Protein AF-A0A1R0WWX3-F1 (afdb_monomer)

Secondary structure (DSSP, 8-state):
-HHHHHHHH-TT-------GGG-S--S-EEES--TTHHHHHHHHTTSSEEEEE-TTSS-EEEEETT-SHHHHHHHTTPPTTSSEEEE-SGGGHHHHTT-SEEEEES--HHHHHH-SEEE-S-HHHHHHHHHHHHHT--

Organism: NCBI:txid189426

Radius of gyration: 17.95 Å; Cα contacts (8 Å, |Δi|>4): 159; chains: 1; bounding box: 40×30×46 Å

Foldseek 3Di:
DLVVVVCVVCVPVPDDDDDPVVDPDDAKDKDQADPCLPVVCVVCVPAQWDWDDDPPGRIIMIGGHCDAPQSVCVVVVNAFANDEEEDADPSCQVVLVRYVAYEHEDCPPVSCVSHPYYFYNDPVRVVVVVVVVVVVPD

Solvent-accessible surface area (backbone atoms only — not comparable to full-atom values): 8327 Å² total; per-residue (Å²): 110,67,69,56,56,58,52,68,73,44,74,82,69,75,77,74,97,71,60,77,90,77,51,94,74,80,77,66,48,77,42,74,62,58,100,52,55,68,64,48,48,66,67,49,68,83,47,76,52,43,78,47,70,51,78,98,44,65,31,35,42,36,29,47,55,84,69,46,64,42,52,52,40,46,76,73,70,51,60,74,48,76,50,74,45,77,38,60,48,75,78,36,42,73,38,48,76,46,50,65,42,28,35,17,36,40,82,42,62,72,39,49,72,61,29,75,42,73,42,58,71,50,66,71,54,48,53,49,51,53,53,53,58,61,65,66,74,115

Mean predicted aligned error: 6.8 Å

Structure (mmCIF, N/CA/C/O backbone):
data_AF-A0A1R0WWX3-F1
#
_entry.id   AF-A0A1R0WWX3-F1
#
loop_
_atom_site.group_PDB
_atom_site.id
_atom_site.type_symbol
_atom_site.label_atom_id
_atom_site.label_alt_id
_atom_site.label_comp_id
_atom_site.label_asym_id
_atom_site.label_entity_id
_atom_site.label_seq_id
_atom_site.pdbx_PDB_ins_code
_atom_site.Cartn_x
_atom_site.Cartn_y
_atom_site.Cartn_z
_atom_site.occupancy
_atom_site.B_iso_or_equiv
_atom_site.auth_seq_id
_atom_site.auth_comp_id
_atom_site.auth_asym_id
_atom_site.auth_atom_id
_atom_site.pdbx_PDB_model_num
ATOM 1 N N . MET A 1 1 ? 21.436 4.228 -1.511 1.00 46.78 1 MET A N 1
ATOM 2 C CA . MET A 1 1 ? 20.062 3.865 -1.101 1.00 46.78 1 MET A CA 1
ATOM 3 C C . MET A 1 1 ? 19.424 2.796 -1.991 1.00 46.78 1 MET A C 1
ATOM 5 O O . MET A 1 1 ? 18.857 1.873 -1.430 1.00 46.78 1 MET A O 1
ATOM 9 N N . ALA A 1 2 ? 19.636 2.772 -3.319 1.00 50.72 2 ALA A N 1
ATOM 10 C CA . ALA A 1 2 ? 19.212 1.643 -4.179 1.00 50.72 2 ALA A CA 1
ATOM 11 C C . ALA A 1 2 ? 19.655 0.247 -3.670 1.00 50.72 2 ALA A C 1
ATOM 13 O O . ALA A 1 2 ? 18.957 -0.749 -3.848 1.00 50.72 2 ALA A O 1
ATOM 14 N N . GLY A 1 3 ? 20.797 0.170 -2.974 1.00 53.06 3 GLY A N 1
ATOM 15 C CA . GLY A 1 3 ? 21.258 -1.054 -2.313 1.00 53.06 3 GLY A CA 1
ATOM 16 C C . GLY A 1 3 ? 20.376 -1.542 -1.151 1.00 53.06 3 GLY A C 1
ATOM 17 O O . GLY A 1 3 ? 20.376 -2.737 -0.887 1.00 53.06 3 GLY A O 1
ATOM 18 N N . MET A 1 4 ? 19.623 -0.668 -0.468 1.00 54.12 4 MET A N 1
ATOM 19 C CA . MET A 1 4 ? 18.656 -1.068 0.570 1.00 54.12 4 MET A CA 1
ATOM 20 C C . MET A 1 4 ? 17.412 -1.697 -0.052 1.00 54.12 4 MET A C 1
ATOM 22 O O . MET A 1 4 ? 17.028 -2.785 0.362 1.00 54.12 4 MET A O 1
ATOM 26 N N . VAL A 1 5 ? 16.845 -1.077 -1.092 1.00 61.91 5 VAL A N 1
ATOM 27 C CA . VAL A 1 5 ? 15.678 -1.635 -1.794 1.00 61.91 5 VAL A CA 1
ATOM 28 C C . VAL A 1 5 ? 16.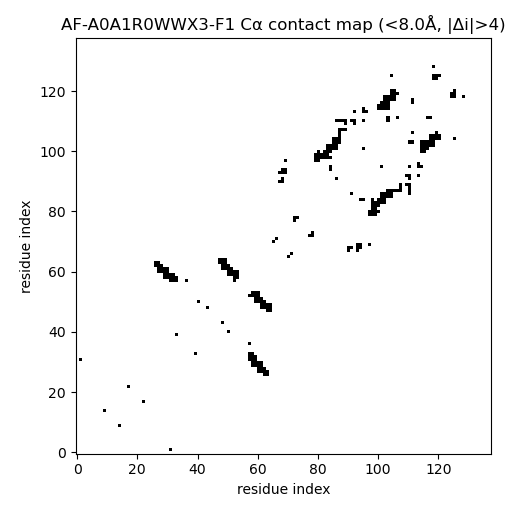017 -2.994 -2.401 1.00 61.91 5 VAL A C 1
ATOM 30 O O . VAL A 1 5 ? 15.298 -3.956 -2.166 1.00 61.91 5 VAL A O 1
ATOM 33 N N . ARG A 1 6 ? 17.172 -3.134 -3.068 1.00 66.44 6 ARG A N 1
ATOM 34 C CA . ARG A 1 6 ? 17.610 -4.432 -3.618 1.00 66.44 6 ARG A CA 1
ATOM 35 C C . ARG A 1 6 ? 17.700 -5.543 -2.568 1.00 66.44 6 ARG A C 1
ATOM 37 O O . ARG A 1 6 ? 17.324 -6.668 -2.867 1.00 66.44 6 ARG A O 1
ATOM 44 N N . ARG A 1 7 ? 18.173 -5.234 -1.354 1.00 68.75 7 ARG A N 1
ATOM 45 C CA . ARG A 1 7 ? 18.265 -6.214 -0.256 1.00 68.75 7 ARG A CA 1
ATOM 46 C C . ARG A 1 7 ? 16.900 -6.638 0.284 1.00 68.75 7 ARG A C 1
ATOM 48 O O . ARG A 1 7 ? 16.771 -7.761 0.749 1.00 68.75 7 ARG A O 1
ATOM 55 N N . ASN A 1 8 ? 15.903 -5.761 0.204 1.00 79.06 8 ASN A N 1
ATOM 56 C CA . ASN A 1 8 ? 14.563 -6.025 0.723 1.00 79.06 8 ASN A CA 1
ATOM 57 C C . ASN A 1 8 ? 13.627 -6.666 -0.316 1.00 79.06 8 ASN A C 1
ATOM 59 O O . ASN A 1 8 ? 12.611 -7.234 0.066 1.00 79.06 8 ASN A O 1
ATOM 63 N N . VAL A 1 9 ? 13.949 -6.578 -1.613 1.00 79.56 9 VAL A N 1
ATOM 64 C CA . VAL A 1 9 ? 13.128 -7.152 -2.697 1.00 79.56 9 VAL A CA 1
ATOM 65 C C . VAL A 1 9 ? 13.240 -8.676 -2.756 1.00 79.56 9 VAL A C 1
ATOM 67 O O . VAL A 1 9 ? 12.241 -9.347 -2.999 1.00 79.56 9 VAL A O 1
ATOM 70 N N . ASP A 1 10 ? 14.434 -9.226 -2.526 1.00 86.75 10 ASP A N 1
ATOM 71 C CA . ASP A 1 10 ? 14.675 -10.671 -2.585 1.00 86.75 10 ASP A CA 1
ATOM 72 C C . ASP A 1 10 ? 15.589 -11.149 -1.441 1.00 86.75 10 ASP A C 1
ATOM 74 O O . ASP A 1 10 ? 16.721 -11.581 -1.676 1.00 86.75 10 ASP A O 1
ATOM 78 N N . PRO A 1 11 ? 15.133 -11.045 -0.178 1.00 87.12 11 PRO A N 1
ATOM 79 C CA . PRO A 1 11 ? 15.945 -11.415 0.982 1.00 87.12 11 PRO A CA 1
ATOM 80 C C . PRO A 1 11 ? 16.324 -12.904 0.983 1.00 87.12 11 PRO A C 1
ATOM 82 O O . PRO A 1 11 ? 17.408 -13.269 1.430 1.00 87.12 11 PRO A O 1
ATOM 85 N N . GLU A 1 12 ? 15.455 -13.749 0.424 1.00 91.25 12 GLU A N 1
ATOM 86 C CA . GLU A 1 12 ? 15.635 -15.202 0.332 1.00 91.25 12 GLU A CA 1
ATOM 87 C C . GLU A 1 12 ? 16.401 -15.640 -0.931 1.00 91.25 12 GLU A C 1
ATOM 89 O O . GLU A 1 12 ? 16.565 -16.837 -1.159 1.00 91.25 12 GLU A O 1
ATOM 94 N N . GLN A 1 13 ? 16.853 -14.699 -1.770 1.00 89.19 13 GLN A N 1
ATOM 95 C CA . GLN A 1 13 ? 17.596 -14.973 -3.011 1.00 89.19 13 GLN A CA 1
ATOM 96 C C . GLN A 1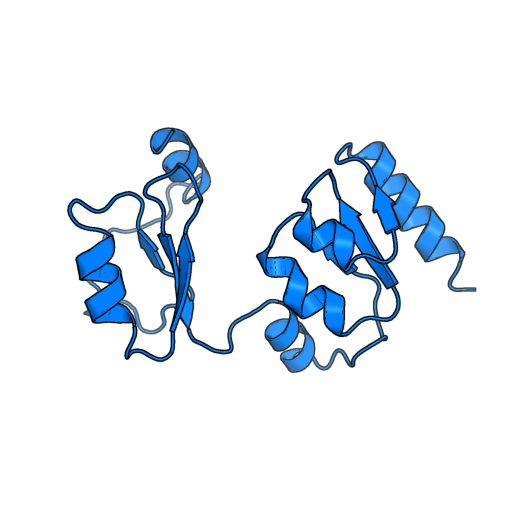 13 ? 16.881 -15.962 -3.956 1.00 89.19 13 GLN A C 1
ATOM 98 O O . GLN A 1 13 ? 17.501 -16.840 -4.561 1.00 89.19 13 GLN A O 1
ATOM 103 N N . ARG A 1 14 ? 15.552 -15.853 -4.063 1.00 90.25 14 ARG A N 1
ATOM 104 C CA . ARG A 1 14 ? 14.703 -16.721 -4.897 1.00 90.25 14 ARG A CA 1
ATOM 105 C C . ARG A 1 14 ? 14.386 -16.115 -6.263 1.00 90.25 14 ARG A C 1
ATOM 107 O O . ARG A 1 14 ? 13.798 -16.808 -7.098 1.00 90.25 14 ARG A O 1
ATOM 114 N N . ALA A 1 15 ? 14.724 -14.849 -6.499 1.00 89.69 15 ALA A N 1
ATOM 115 C CA . ALA A 1 15 ? 14.464 -14.189 -7.766 1.00 89.69 15 ALA A CA 1
ATOM 116 C C . ALA A 1 15 ? 15.288 -14.822 -8.891 1.00 89.69 15 ALA A C 1
ATOM 118 O O . ALA A 1 15 ? 16.436 -15.236 -8.722 1.00 89.69 15 ALA A O 1
ATOM 119 N N . LYS A 1 16 ? 14.690 -14.869 -10.080 1.00 91.44 16 LYS A N 1
ATOM 120 C CA . LYS A 1 16 ? 15.347 -15.327 -11.300 1.00 91.44 16 LYS A CA 1
ATOM 121 C C . LYS A 1 16 ? 15.354 -14.193 -12.302 1.00 91.44 16 LYS A C 1
ATOM 123 O O . LYS A 1 16 ? 14.361 -13.485 -12.450 1.00 91.44 16 LYS A O 1
ATOM 128 N N . ASN A 1 17 ? 16.475 -14.039 -12.993 1.00 93.12 17 ASN A N 1
ATOM 129 C CA . ASN A 1 17 ? 16.522 -13.168 -14.151 1.00 93.12 17 ASN A CA 1
ATOM 130 C C . ASN A 1 17 ? 15.887 -13.921 -15.322 1.00 93.12 17 ASN A C 1
ATOM 132 O O . ASN A 1 17 ? 16.451 -14.908 -15.792 1.00 93.12 17 ASN A O 1
ATOM 136 N N . VAL A 1 18 ? 14.699 -13.481 -15.716 1.00 93.75 18 VAL A N 1
ATOM 137 C CA . VAL A 1 18 ? 13.897 -14.066 -16.790 1.00 93.75 18 VAL A CA 1
ATOM 138 C C . VAL A 1 18 ? 13.504 -12.977 -17.775 1.00 93.75 18 VAL A C 1
ATOM 140 O O . VAL A 1 18 ? 13.456 -11.789 -17.445 1.00 93.75 18 VAL A O 1
ATOM 143 N N . THR A 1 19 ? 13.222 -13.379 -19.003 1.00 94.12 19 THR A N 1
ATOM 144 C CA . THR A 1 19 ? 12.658 -12.491 -20.014 1.00 94.12 19 THR A CA 1
ATOM 145 C C . THR A 1 19 ? 11.198 -12.162 -19.688 1.00 94.12 19 THR A C 1
ATOM 147 O O . THR A 1 19 ? 10.501 -12.981 -19.089 1.00 94.12 19 THR A O 1
ATOM 150 N N . PRO A 1 20 ? 10.675 -10.998 -20.117 1.00 88.50 20 PRO A N 1
ATOM 151 C CA . PRO A 1 20 ? 9.262 -10.675 -19.913 1.00 88.50 20 PRO A CA 1
ATOM 152 C C . PRO A 1 20 ? 8.294 -11.704 -20.515 1.00 88.50 20 PRO A C 1
ATOM 154 O O . PRO A 1 20 ? 7.201 -11.877 -19.996 1.00 88.50 20 PRO A O 1
ATOM 157 N N . SER A 1 21 ? 8.693 -12.407 -21.581 1.00 92.69 21 SER A N 1
ATOM 158 C CA . SER A 1 21 ? 7.900 -13.474 -22.210 1.00 92.69 21 SER A CA 1
ATOM 159 C C . SER A 1 21 ? 7.773 -14.749 -21.373 1.00 92.69 21 SER A C 1
ATOM 161 O O . SER A 1 21 ? 6.945 -15.590 -21.698 1.00 92.69 21 SER A O 1
ATOM 163 N N . GLU A 1 22 ? 8.591 -14.914 -20.333 1.00 95.50 22 GLU A N 1
ATOM 164 C CA . GLU A 1 22 ? 8.504 -16.041 -19.393 1.00 95.50 22 GLU A CA 1
ATOM 165 C C . GLU A 1 22 ? 7.560 -15.752 -18.214 1.00 95.50 22 GLU A C 1
ATOM 167 O O . GLU A 1 22 ? 7.373 -16.610 -17.354 1.00 95.50 22 GLU A O 1
ATOM 172 N N . LEU A 1 23 ? 6.998 -14.542 -18.136 1.00 92.00 23 LEU A N 1
ATOM 173 C CA . LEU A 1 23 ? 6.076 -14.139 -17.080 1.00 92.00 23 LEU A CA 1
ATOM 174 C C . LEU A 1 23 ? 4.641 -14.223 -17.603 1.00 92.00 23 LEU A C 1
ATOM 176 O O . LEU A 1 23 ? 4.243 -13.420 -18.443 1.00 92.00 23 LEU A O 1
ATOM 180 N N . ASP A 1 24 ? 3.863 -15.166 -17.072 1.00 89.62 24 ASP A N 1
ATOM 181 C CA . ASP A 1 24 ? 2.447 -15.317 -17.432 1.00 89.62 24 ASP A CA 1
ATOM 182 C C . ASP A 1 24 ? 1.599 -14.148 -16.902 1.00 89.62 24 ASP A C 1
ATOM 184 O O . ASP A 1 24 ? 0.704 -13.650 -17.582 1.00 89.62 24 ASP A O 1
ATOM 188 N N . GLU A 1 25 ? 1.911 -13.674 -15.691 1.00 87.38 25 GLU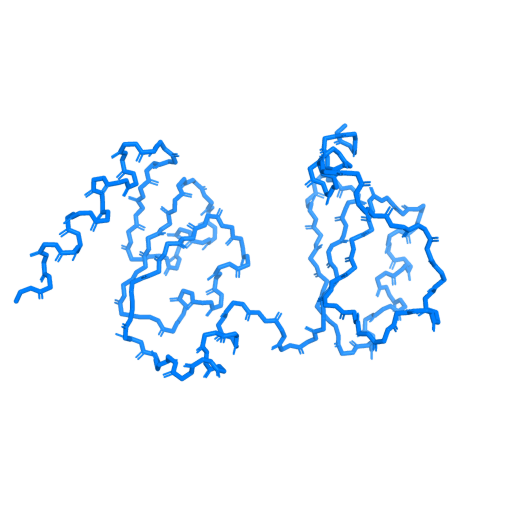 A N 1
ATOM 189 C CA . GLU A 1 25 ? 1.208 -12.578 -15.026 1.00 87.38 25 GLU A CA 1
ATOM 190 C C . GLU A 1 25 ? 2.190 -11.658 -14.290 1.00 87.38 25 GLU A C 1
ATOM 192 O O . GLU A 1 25 ? 3.127 -12.108 -13.625 1.00 87.38 25 GLU A O 1
ATOM 197 N N . ILE A 1 26 ? 1.957 -10.345 -14.381 1.00 87.19 26 ILE A N 1
ATOM 198 C CA . ILE A 1 26 ? 2.770 -9.321 -13.716 1.00 87.19 26 ILE A CA 1
ATOM 199 C C . ILE A 1 26 ? 1.875 -8.507 -12.787 1.00 87.19 26 ILE A C 1
ATOM 201 O O . ILE A 1 26 ? 1.027 -7.735 -13.230 1.00 87.19 26 ILE A O 1
ATOM 205 N N . VAL A 1 27 ? 2.101 -8.651 -11.482 1.00 85.50 27 VAL A N 1
ATOM 206 C CA . VAL A 1 27 ? 1.343 -7.928 -10.447 1.00 85.50 27 VAL A CA 1
ATOM 207 C C . VAL A 1 27 ? 1.907 -6.535 -10.159 1.00 85.50 27 VAL A C 1
ATOM 209 O O . VAL A 1 27 ? 1.158 -5.622 -9.821 1.00 85.50 27 VAL A O 1
ATOM 212 N N . LYS A 1 28 ? 3.228 -6.364 -10.289 1.00 88.56 28 LYS A N 1
ATOM 213 C CA . LYS A 1 28 ? 3.947 -5.109 -10.046 1.00 88.56 28 LYS A CA 1
ATOM 214 C C . LYS A 1 28 ? 5.290 -5.129 -10.772 1.00 88.56 28 LYS A C 1
ATOM 216 O O . LYS A 1 28 ? 5.960 -6.158 -10.804 1.00 88.56 28 LYS A O 1
ATOM 221 N N . VAL A 1 29 ? 5.711 -3.980 -11.287 1.00 90.81 29 VAL A N 1
ATOM 222 C CA . VAL A 1 29 ? 7.075 -3.728 -11.762 1.00 90.81 29 VAL A CA 1
ATOM 223 C C . VAL A 1 29 ? 7.686 -2.634 -10.897 1.00 90.81 29 VAL A C 1
ATOM 225 O O . VAL A 1 29 ? 7.051 -1.612 -10.655 1.00 90.81 29 VAL A O 1
ATOM 228 N N . VAL A 1 30 ? 8.919 -2.843 -10.437 1.00 89.31 30 VAL A N 1
ATOM 229 C CA . VAL A 1 30 ? 9.694 -1.825 -9.718 1.00 89.31 30 VAL A CA 1
ATOM 230 C C . VAL A 1 30 ? 10.910 -1.471 -10.555 1.00 89.31 30 VAL A C 1
ATOM 232 O O . VAL A 1 30 ? 11.763 -2.318 -10.825 1.00 89.31 30 VAL A O 1
ATOM 235 N N . ILE A 1 31 ? 10.999 -0.213 -10.963 1.00 89.19 31 ILE A N 1
ATOM 236 C CA . ILE A 1 31 ? 12.156 0.333 -11.664 1.00 89.19 31 ILE A CA 1
ATOM 237 C C . ILE A 1 31 ? 13.008 1.035 -10.621 1.00 89.19 31 ILE A C 1
ATOM 239 O O . ILE A 1 31 ? 12.564 1.987 -9.996 1.00 89.19 31 ILE A O 1
ATOM 243 N N . LEU A 1 32 ? 14.223 0.533 -10.407 1.00 86.38 32 LEU A N 1
ATOM 244 C CA . LEU A 1 32 ? 15.115 1.015 -9.344 1.00 86.38 32 LEU A CA 1
ATOM 245 C C . LEU A 1 32 ? 15.928 2.260 -9.734 1.00 86.38 32 LEU A C 1
ATOM 247 O O . LEU A 1 32 ? 16.585 2.846 -8.877 1.00 86.38 32 LEU A O 1
ATOM 251 N N . SER A 1 33 ? 15.967 2.567 -11.030 1.00 85.25 33 SER A N 1
ATOM 252 C CA . SER A 1 33 ? 16.638 3.726 -11.623 1.00 85.25 33 SER A CA 1
ATOM 253 C C . SER A 1 33 ? 16.263 3.832 -13.101 1.00 85.25 33 SER A C 1
ATOM 255 O O . SER A 1 33 ? 16.174 2.799 -13.776 1.00 85.25 33 SER A O 1
ATOM 257 N N . SER A 1 34 ? 16.145 5.044 -13.635 1.00 83.25 34 SER A N 1
ATOM 258 C CA . SER A 1 34 ? 15.973 5.317 -15.060 1.00 83.25 34 SER A CA 1
ATOM 259 C C . SER A 1 34 ? 16.879 6.462 -15.500 1.00 83.25 34 SER A C 1
ATOM 261 O O . SER A 1 34 ? 16.866 7.547 -14.937 1.00 83.25 34 SER A O 1
ATOM 263 N N . LEU A 1 35 ? 17.619 6.268 -16.595 1.00 85.06 35 LEU A N 1
ATOM 264 C CA . LEU A 1 35 ? 18.403 7.356 -17.195 1.00 85.06 35 LEU A CA 1
ATOM 265 C C . LEU A 1 35 ? 17.515 8.500 -17.717 1.00 85.06 35 LEU A C 1
ATOM 267 O O . LEU A 1 35 ? 17.989 9.622 -17.868 1.00 85.06 35 LEU A O 1
ATOM 271 N N . ASN A 1 36 ? 16.248 8.211 -18.031 1.00 87.56 36 ASN A N 1
ATOM 272 C CA . ASN A 1 36 ? 15.283 9.188 -18.525 1.00 87.56 36 ASN A CA 1
ATOM 273 C C . ASN A 1 36 ? 13.874 8.849 -18.012 1.00 87.56 36 ASN A C 1
ATOM 275 O O . ASN A 1 36 ? 13.042 8.284 -18.730 1.00 87.56 36 ASN A O 1
ATOM 279 N N . GLY A 1 37 ? 13.633 9.141 -16.730 1.00 86.31 37 GLY A N 1
ATOM 280 C CA . GLY A 1 37 ? 12.358 8.878 -16.057 1.00 86.31 37 GLY A CA 1
ATOM 281 C C . GLY A 1 37 ? 11.166 9.571 -16.723 1.00 86.31 37 GLY A C 1
ATOM 282 O O . GLY A 1 37 ? 10.137 8.935 -16.934 1.00 86.31 37 GLY A O 1
ATOM 283 N N . GLU A 1 38 ? 11.315 10.829 -17.141 1.00 87.06 38 GLU A N 1
ATOM 284 C CA . GLU A 1 38 ? 10.233 11.588 -17.787 1.00 87.06 38 GLU A CA 1
ATOM 285 C C . GLU A 1 38 ? 9.783 10.955 -19.106 1.00 87.06 38 GLU A C 1
ATOM 287 O O . GLU A 1 38 ? 8.590 10.729 -19.317 1.00 87.06 38 GLU A O 1
ATOM 292 N N . GLN A 1 39 ? 10.725 10.606 -19.990 1.00 90.81 39 GLN A N 1
ATOM 293 C CA . GLN A 1 39 ? 10.383 9.964 -21.260 1.00 90.81 39 GLN A CA 1
ATOM 294 C C . GLN A 1 39 ? 9.745 8.588 -21.041 1.00 90.81 39 GLN A C 1
ATOM 296 O O . GLN A 1 39 ? 8.850 8.193 -21.794 1.00 90.81 39 GLN A O 1
ATOM 301 N N . LEU A 1 40 ? 10.207 7.852 -20.030 1.00 89.19 40 LEU A N 1
ATOM 302 C CA . LEU A 1 40 ? 9.626 6.571 -19.657 1.00 89.19 40 LEU A CA 1
ATOM 303 C C . LEU A 1 40 ? 8.164 6.740 -19.225 1.00 89.19 40 LEU A C 1
ATOM 305 O O . LEU A 1 40 ? 7.294 6.090 -19.799 1.00 89.19 40 LEU A O 1
ATOM 309 N N . ILE A 1 41 ? 7.881 7.661 -18.301 1.00 89.50 41 ILE A N 1
ATOM 310 C CA . ILE A 1 41 ? 6.515 7.966 -17.841 1.00 89.50 41 ILE A CA 1
ATOM 311 C C . ILE A 1 41 ? 5.638 8.393 -19.014 1.00 89.50 41 ILE A C 1
ATOM 313 O O . ILE A 1 41 ? 4.546 7.862 -19.194 1.00 89.50 41 ILE A O 1
ATOM 317 N N . HIS A 1 42 ? 6.142 9.280 -19.873 1.00 91.19 42 HIS A N 1
ATOM 318 C CA . HIS A 1 42 ? 5.413 9.741 -21.050 1.00 91.19 42 HIS A CA 1
ATOM 319 C C . HIS A 1 42 ? 5.044 8.593 -22.006 1.00 91.19 42 HIS A C 1
ATOM 321 O O . HIS A 1 42 ? 3.989 8.614 -22.637 1.00 91.19 42 HIS A O 1
ATOM 327 N N . LYS A 1 43 ? 5.893 7.572 -22.150 1.00 91.75 43 LYS A N 1
ATOM 328 C CA . LYS A 1 43 ? 5.562 6.388 -22.962 1.00 91.75 43 LYS A CA 1
ATOM 329 C C . LYS A 1 43 ? 4.551 5.475 -22.271 1.00 91.75 43 LYS A C 1
ATOM 331 O O . LYS A 1 43 ? 3.738 4.850 -22.945 1.00 91.75 43 LYS A O 1
ATOM 336 N N . LEU A 1 44 ? 4.615 5.400 -20.947 1.00 91.19 44 LEU A N 1
ATOM 337 C CA . LEU A 1 44 ? 3.792 4.524 -20.122 1.00 91.19 44 LEU A CA 1
ATOM 338 C C . LEU A 1 44 ? 2.390 5.088 -19.836 1.00 91.19 44 LEU A C 1
ATOM 340 O O . LEU A 1 44 ? 1.479 4.307 -19.585 1.00 91.19 44 LEU A O 1
ATOM 344 N N . GLN A 1 45 ? 2.184 6.405 -19.938 1.00 87.38 45 GLN A N 1
ATOM 345 C CA . GLN A 1 45 ? 0.932 7.084 -19.556 1.00 87.38 45 GLN A CA 1
ATOM 346 C C . GLN A 1 45 ? -0.337 6.584 -20.276 1.00 87.38 45 GLN A C 1
ATOM 348 O O . GLN A 1 45 ? -1.437 6.787 -19.777 1.00 87.38 45 GLN A O 1
ATOM 353 N N . ASN A 1 46 ? -0.195 5.950 -21.446 1.00 88.12 46 ASN A N 1
ATOM 354 C CA . ASN A 1 46 ? -1.323 5.440 -22.237 1.00 88.12 46 ASN A CA 1
ATOM 355 C C . ASN A 1 46 ? -1.691 3.984 -21.907 1.00 88.12 46 ASN A C 1
ATOM 357 O O . ASN A 1 46 ? -2.645 3.451 -22.471 1.00 88.12 46 ASN A O 1
ATOM 361 N N . LEU A 1 47 ? -0.914 3.316 -21.054 1.00 91.25 47 LEU A N 1
ATOM 362 C CA . LEU A 1 47 ? -1.215 1.963 -20.604 1.00 91.25 47 LEU A CA 1
ATOM 363 C C . LEU A 1 47 ? -2.182 2.015 -19.410 1.00 91.25 47 LEU A C 1
ATOM 365 O O . LEU A 1 47 ? -2.149 2.979 -18.644 1.00 91.25 47 LEU A O 1
ATOM 369 N N . PRO A 1 48 ? -3.017 0.981 -19.201 1.00 91.31 48 PRO A N 1
ATOM 370 C CA . PRO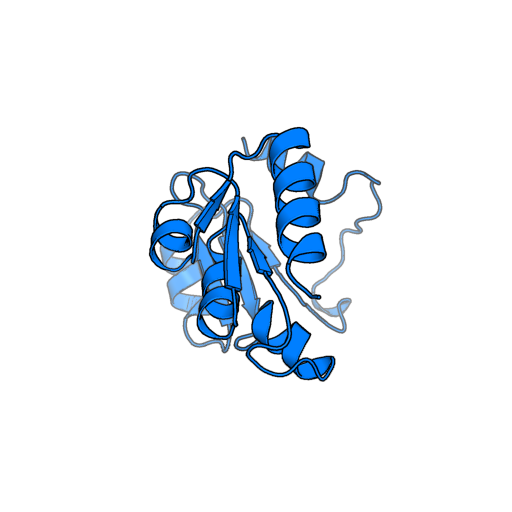 A 1 48 ? -3.908 0.888 -18.046 1.00 91.31 48 PRO A CA 1
ATOM 371 C C . PRO A 1 48 ? -3.113 0.506 -16.788 1.00 91.31 48 PRO A C 1
ATOM 373 O O . PRO A 1 48 ? -3.258 -0.587 -16.238 1.00 91.31 48 PRO A O 1
ATOM 376 N N . ILE A 1 49 ? -2.224 1.396 -16.354 1.00 91.00 49 ILE A N 1
ATOM 377 C CA . ILE A 1 49 ? -1.310 1.212 -15.225 1.00 91.00 49 ILE A CA 1
ATOM 378 C C . ILE A 1 49 ? -1.336 2.432 -14.308 1.00 91.00 49 ILE A C 1
ATOM 380 O O . ILE A 1 49 ? -1.661 3.544 -14.717 1.00 91.00 49 ILE A O 1
ATOM 384 N N . VAL A 1 50 ? -0.958 2.216 -13.055 1.00 88.75 50 VAL A N 1
ATOM 385 C CA . VAL A 1 50 ? -0.711 3.256 -12.060 1.00 88.75 50 VAL A CA 1
ATOM 386 C C . VAL A 1 50 ? 0.786 3.322 -11.809 1.00 88.75 50 VAL A C 1
ATOM 388 O O . VAL A 1 50 ? 1.428 2.288 -11.617 1.00 88.75 50 VAL A O 1
ATOM 391 N N . ILE A 1 51 ? 1.327 4.539 -11.809 1.00 88.38 51 ILE A N 1
ATOM 392 C CA . ILE A 1 51 ? 2.740 4.816 -11.564 1.00 88.38 51 ILE A CA 1
ATOM 393 C C . ILE A 1 51 ? 2.859 5.607 -10.258 1.00 88.38 51 ILE A C 1
ATOM 395 O O . ILE A 1 51 ? 2.310 6.702 -10.153 1.00 88.38 51 ILE A O 1
ATOM 399 N N . TYR A 1 52 ? 3.598 5.072 -9.288 1.00 83.88 52 TYR A N 1
ATOM 400 C CA . TYR A 1 52 ? 3.981 5.767 -8.059 1.00 83.88 52 TYR A CA 1
ATOM 401 C C . TYR A 1 52 ? 5.481 6.053 -8.078 1.00 83.88 52 TYR A C 1
ATOM 403 O O . TYR A 1 52 ? 6.296 5.143 -8.233 1.00 83.88 52 TYR A O 1
ATOM 411 N N . GLN A 1 53 ? 5.847 7.323 -7.922 1.00 81.75 53 GLN A N 1
ATOM 412 C CA . GLN A 1 53 ? 7.239 7.759 -7.848 1.00 81.75 53 GLN A CA 1
ATOM 413 C C . GLN A 1 53 ? 7.625 8.020 -6.395 1.00 81.75 53 GLN A C 1
ATOM 415 O O . GLN A 1 53 ? 6.951 8.778 -5.694 1.00 81.75 53 GLN A O 1
ATOM 420 N N . HIS A 1 54 ? 8.732 7.428 -5.957 1.00 75.56 54 HIS A N 1
ATOM 421 C CA . HIS A 1 54 ? 9.241 7.588 -4.596 1.00 75.56 54 HIS A CA 1
ATOM 422 C C . HIS A 1 54 ? 10.067 8.873 -4.457 1.00 75.56 54 HIS A C 1
ATOM 424 O O . HIS A 1 54 ? 11.274 8.829 -4.265 1.00 75.56 54 HIS A O 1
ATOM 430 N N . GLY A 1 55 ? 9.412 10.037 -4.535 1.00 68.44 55 GLY A N 1
ATOM 431 C CA . GLY A 1 55 ? 9.981 11.342 -4.165 1.00 68.44 55 GLY A CA 1
ATOM 432 C C . GLY A 1 55 ? 11.423 11.597 -4.640 1.00 68.44 55 GLY A C 1
ATOM 433 O O . GLY A 1 55 ? 11.684 11.684 -5.833 1.00 68.44 55 GLY A O 1
ATOM 434 N N . GLN A 1 56 ? 12.354 11.767 -3.689 1.00 58.78 56 GLN A N 1
ATOM 435 C CA . GLN A 1 56 ? 13.781 12.060 -3.933 1.00 58.78 56 GLN A CA 1
ATOM 436 C C . GLN A 1 56 ? 14.574 10.883 -4.536 1.00 58.78 56 GLN A C 1
ATOM 438 O O . GLN A 1 56 ? 15.763 11.025 -4.826 1.00 58.78 56 GLN A O 1
ATOM 443 N N . GLU A 1 57 ? 13.950 9.718 -4.684 1.00 65.50 57 GLU A N 1
ATOM 444 C CA . GLU A 1 57 ? 14.559 8.517 -5.233 1.00 65.50 57 GLU A CA 1
ATOM 445 C C . GLU A 1 57 ? 14.086 8.301 -6.673 1.00 65.50 57 GLU A C 1
ATOM 447 O O . GLU A 1 57 ? 12.915 8.464 -7.005 1.00 65.50 57 GLU A O 1
ATOM 452 N N . ASP A 1 58 ? 14.995 7.865 -7.541 1.00 76.50 58 ASP A N 1
ATOM 453 C CA . ASP A 1 58 ? 14.700 7.508 -8.936 1.00 76.50 58 ASP A CA 1
ATOM 454 C C . ASP A 1 58 ? 14.019 6.122 -9.040 1.00 76.50 58 ASP A C 1
ATOM 456 O O . ASP A 1 58 ? 14.298 5.320 -9.932 1.00 76.50 58 ASP A O 1
ATOM 460 N N . ILE A 1 59 ? 13.164 5.806 -8.059 1.00 84.75 59 ILE A N 1
ATOM 461 C CA . ILE A 1 59 ? 12.448 4.539 -7.939 1.00 84.75 59 ILE A CA 1
ATOM 462 C C . ILE A 1 59 ? 10.990 4.745 -8.323 1.00 84.75 59 ILE A C 1
ATOM 464 O O . ILE A 1 59 ? 10.307 5.653 -7.841 1.00 84.75 59 ILE A O 1
ATOM 468 N N . MET A 1 60 ? 10.507 3.857 -9.182 1.00 87.38 60 MET A N 1
ATOM 469 C CA . MET A 1 60 ? 9.159 3.895 -9.717 1.00 87.38 60 MET A CA 1
ATOM 470 C C . MET A 1 60 ? 8.482 2.543 -9.548 1.00 87.38 60 MET A C 1
ATOM 472 O O . MET A 1 60 ? 8.960 1.523 -10.044 1.00 87.38 60 MET A O 1
ATOM 476 N N . ASP A 1 61 ? 7.338 2.568 -8.884 1.00 87.38 61 ASP A N 1
ATOM 477 C CA . ASP A 1 61 ? 6.434 1.440 -8.766 1.00 87.38 61 ASP A CA 1
ATOM 478 C C . ASP A 1 61 ? 5.363 1.536 -9.847 1.00 87.38 61 ASP A C 1
ATOM 480 O O . ASP A 1 61 ? 4.696 2.559 -9.987 1.00 87.38 61 ASP A O 1
ATOM 484 N N . ILE A 1 62 ? 5.172 0.457 -10.596 1.00 89.69 62 ILE A N 1
ATOM 485 C CA . ILE A 1 62 ? 4.176 0.358 -11.660 1.00 89.69 62 ILE A CA 1
ATOM 486 C C . ILE A 1 62 ? 3.279 -0.831 -11.345 1.00 89.69 62 ILE A C 1
ATOM 488 O O . ILE A 1 62 ? 3.766 -1.942 -11.140 1.00 89.69 62 ILE A O 1
ATOM 492 N N . SER A 1 63 ? 1.971 -0.611 -11.296 1.00 89.19 63 SER A N 1
ATOM 493 C CA . SER A 1 63 ? 0.973 -1.665 -11.062 1.00 89.19 63 SER A CA 1
ATOM 494 C C . SER A 1 63 ? -0.155 -1.561 -12.088 1.00 89.19 63 SER A C 1
ATOM 496 O O . SER A 1 63 ? -0.389 -0.466 -12.601 1.00 89.19 63 SER A O 1
ATOM 498 N N . PRO A 1 64 ? -0.876 -2.647 -12.406 1.00 90.00 64 PRO A N 1
ATOM 499 C CA . PRO A 1 64 ? -2.061 -2.557 -13.252 1.00 90.00 64 PRO A CA 1
ATOM 500 C C . PRO A 1 64 ? -3.123 -1.634 -12.638 1.00 90.00 64 PRO A C 1
ATOM 502 O O . PRO A 1 64 ? -3.286 -1.562 -11.417 1.00 90.00 64 PRO A O 1
ATOM 505 N N . GLN A 1 65 ? -3.868 -0.923 -13.482 1.00 88.00 65 GLN A N 1
ATOM 506 C CA . GLN A 1 65 ? -4.985 -0.105 -13.026 1.00 88.00 65 GLN A CA 1
ATOM 507 C C . GLN A 1 65 ? -6.045 -0.978 -12.349 1.00 88.00 65 GLN A C 1
ATOM 509 O O . GLN A 1 65 ? -6.375 -2.064 -12.819 1.00 88.00 65 GLN A O 1
ATOM 514 N N . GLY A 1 66 ? -6.586 -0.490 -11.232 1.00 84.56 66 GLY A N 1
ATOM 515 C CA . GLY A 1 66 ? -7.584 -1.227 -10.458 1.00 84.56 66 GLY A CA 1
ATOM 516 C C . GLY A 1 66 ? -7.007 -2.338 -9.579 1.00 84.56 66 GLY A C 1
ATOM 517 O O . GLY A 1 66 ? -7.788 -3.037 -8.950 1.00 84.56 66 GLY A O 1
ATOM 518 N N . VAL A 1 67 ? -5.678 -2.486 -9.491 1.00 85.31 67 VAL A N 1
ATOM 519 C CA . VAL A 1 67 ? -5.022 -3.374 -8.521 1.00 85.31 67 VAL A CA 1
ATOM 520 C C . VAL A 1 67 ? -4.543 -2.545 -7.332 1.00 85.31 67 VAL A C 1
ATOM 522 O O . VAL A 1 67 ? -3.502 -1.894 -7.376 1.00 85.31 67 VAL A O 1
ATOM 525 N N . ASN A 1 68 ? -5.325 -2.542 -6.254 1.00 86.25 68 ASN A N 1
ATOM 526 C CA . ASN A 1 68 ? -4.974 -1.903 -4.984 1.00 86.25 68 ASN A CA 1
ATOM 527 C C . ASN A 1 68 ? -5.535 -2.681 -3.777 1.00 86.25 68 ASN A C 1
ATOM 529 O O . ASN A 1 68 ? -6.347 -3.599 -3.932 1.00 86.25 68 ASN A O 1
ATOM 533 N N . LYS A 1 69 ? -5.119 -2.305 -2.558 1.00 88.81 69 LYS A N 1
ATOM 534 C CA . LYS A 1 69 ? -5.535 -2.978 -1.313 1.00 88.81 69 LYS A CA 1
ATOM 535 C C . LYS A 1 69 ? -7.063 -3.061 -1.172 1.00 88.81 69 LYS A C 1
ATOM 537 O O . LYS A 1 69 ? -7.580 -4.113 -0.807 1.00 88.81 69 LYS A O 1
ATOM 542 N N . TRP A 1 70 ? -7.786 -1.999 -1.537 1.00 90.62 70 TRP A N 1
ATOM 543 C CA . TRP A 1 70 ? -9.250 -1.977 -1.489 1.00 90.62 70 TRP A CA 1
ATOM 544 C C . TRP A 1 70 ? -9.883 -2.993 -2.447 1.00 90.62 70 TRP A C 1
ATOM 546 O O . TRP A 1 70 ? -10.711 -3.802 -2.035 1.00 90.62 70 TRP A O 1
ATOM 556 N N . THR A 1 71 ? -9.459 -3.010 -3.711 1.00 90.06 71 THR A N 1
ATOM 557 C CA . THR A 1 71 ? -9.963 -3.985 -4.691 1.00 90.06 71 THR A CA 1
ATOM 558 C C . THR A 1 71 ? -9.660 -5.429 -4.289 1.00 90.06 71 THR A C 1
ATOM 560 O O . THR A 1 71 ? -10.502 -6.301 -4.492 1.00 90.06 71 THR A O 1
ATOM 563 N N . GLY A 1 72 ? -8.512 -5.678 -3.646 1.00 90.50 72 GLY A N 1
ATOM 564 C CA . GLY A 1 72 ? -8.180 -6.986 -3.081 1.00 90.50 72 GLY A CA 1
ATOM 565 C C . GLY A 1 72 ? -9.162 -7.416 -1.990 1.00 90.50 72 GLY A C 1
ATOM 566 O O . GLY A 1 72 ? -9.688 -8.523 -2.048 1.00 90.50 72 GLY A O 1
ATOM 567 N N . LEU A 1 73 ? -9.472 -6.527 -1.042 1.00 91.50 73 LEU A N 1
ATOM 568 C CA . LEU A 1 73 ? -10.449 -6.795 0.020 1.00 91.50 73 LEU A CA 1
ATOM 569 C C . LEU A 1 73 ? -11.857 -7.036 -0.533 1.00 91.50 73 LEU A C 1
ATOM 571 O O . LEU A 1 73 ? -12.517 -7.993 -0.134 1.00 91.50 73 LEU A O 1
ATOM 575 N N . LYS A 1 74 ? -12.282 -6.236 -1.515 1.00 91.62 74 LYS A N 1
ATOM 576 C CA . LYS A 1 74 ? -13.565 -6.430 -2.198 1.00 91.62 74 LYS A CA 1
ATOM 577 C C . LYS A 1 74 ? -13.654 -7.804 -2.873 1.00 91.62 74 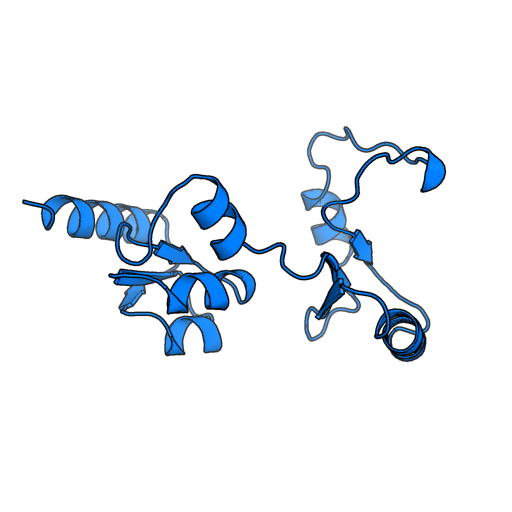LYS A C 1
ATOM 579 O O . LYS A 1 74 ? -14.678 -8.472 -2.768 1.00 91.62 74 LYS A O 1
ATOM 584 N N . ASN A 1 75 ? -12.583 -8.258 -3.525 1.00 92.50 75 ASN A N 1
ATOM 585 C CA . ASN A 1 75 ? -12.536 -9.583 -4.157 1.00 92.50 75 ASN A CA 1
ATOM 586 C C . ASN A 1 75 ? -12.584 -10.737 -3.140 1.00 92.50 75 ASN A C 1
ATOM 588 O O . ASN A 1 75 ? -12.992 -11.840 -3.495 1.00 92.50 75 ASN A O 1
ATOM 592 N N . LEU A 1 76 ? -12.206 -10.486 -1.882 1.00 93.56 76 LEU A N 1
ATOM 593 C CA . LEU A 1 76 ? -12.357 -11.430 -0.769 1.00 93.56 76 LEU A CA 1
ATOM 594 C C . LEU A 1 76 ? -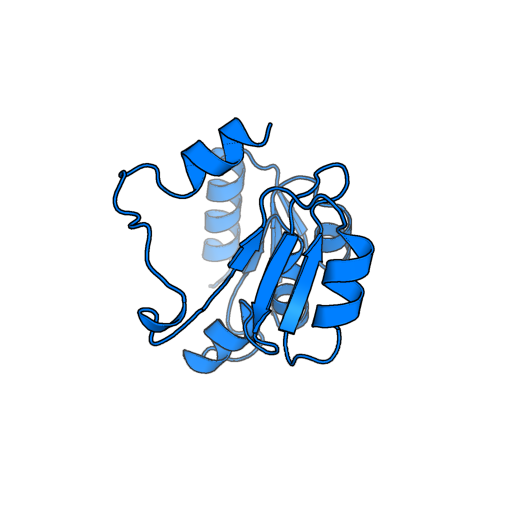13.764 -11.407 -0.142 1.00 93.56 76 LEU A C 1
ATOM 596 O O . LEU A 1 76 ? -14.014 -12.149 0.805 1.00 93.56 76 LEU A O 1
ATOM 600 N N . GLY A 1 77 ? -14.682 -10.580 -0.654 1.00 94.00 77 GLY A N 1
ATOM 601 C CA . GLY A 1 77 ? -16.040 -10.442 -0.125 1.00 94.00 77 GLY A CA 1
ATOM 602 C C . GLY A 1 77 ? -16.132 -9.581 1.135 1.00 94.00 77 GLY A C 1
ATOM 603 O O . GLY A 1 77 ? -17.114 -9.684 1.864 1.00 94.00 77 GLY A O 1
ATOM 604 N N . ILE A 1 78 ? -15.115 -8.758 1.415 1.00 91.69 78 ILE A N 1
ATOM 605 C CA . ILE A 1 78 ? -15.163 -7.786 2.508 1.00 91.69 78 ILE A CA 1
ATOM 606 C C . ILE A 1 78 ? -15.896 -6.537 2.022 1.00 91.69 78 ILE A C 1
ATOM 608 O O . ILE A 1 78 ? -15.441 -5.853 1.102 1.00 91.69 78 ILE A O 1
ATOM 612 N N . GLU A 1 79 ? -17.020 -6.228 2.661 1.00 89.44 79 GLU A N 1
ATOM 613 C CA . GLU A 1 79 ? -17.807 -5.040 2.345 1.00 89.44 79 GLU A CA 1
ATOM 614 C C . GLU A 1 79 ? -17.235 -3.787 3.032 1.00 89.44 79 GLU A C 1
ATOM 616 O O . GLU A 1 79 ? -16.544 -3.884 4.059 1.00 89.44 79 GLU A O 1
ATOM 621 N N . PRO A 1 80 ? -17.526 -2.582 2.500 1.00 86.56 80 PRO A N 1
ATOM 622 C CA . PRO A 1 80 ? -17.202 -1.338 3.183 1.00 86.56 80 PRO A CA 1
ATOM 623 C C . PRO A 1 80 ? -17.685 -1.367 4.635 1.00 86.56 80 PRO A C 1
ATOM 625 O O . PRO A 1 80 ? -18.739 -1.920 4.941 1.00 86.56 80 PRO A O 1
ATOM 628 N N . GLN A 1 81 ? -16.933 -0.728 5.529 1.00 84.75 81 GLN A N 1
ATOM 629 C CA . GLN A 1 81 ? -17.277 -0.608 6.954 1.00 84.75 81 GLN A CA 1
ATOM 630 C C . GLN A 1 81 ? -17.269 -1.908 7.788 1.00 84.75 81 GLN A C 1
ATOM 632 O O . GLN A 1 81 ? -17.539 -1.849 8.983 1.00 84.75 81 GLN A O 1
ATOM 637 N N . GLN A 1 82 ? -16.897 -3.067 7.232 1.00 87.00 82 GLN A N 1
ATOM 638 C CA . GLN A 1 82 ? -16.838 -4.331 7.994 1.00 87.00 82 GLN A CA 1
ATOM 639 C C . GLN A 1 82 ? -15.520 -4.581 8.738 1.00 87.00 82 GLN A C 1
ATOM 641 O O . GLN A 1 82 ? -15.325 -5.642 9.328 1.00 87.00 82 GLN A O 1
ATOM 646 N N . PHE A 1 83 ? -14.586 -3.637 8.691 1.00 88.38 83 PHE A N 1
ATOM 647 C CA . PHE A 1 83 ? -13.254 -3.824 9.241 1.00 88.38 83 PHE A CA 1
ATOM 648 C C . PHE A 1 83 ? -12.631 -2.508 9.678 1.00 88.38 83 PHE A C 1
ATOM 650 O O . PHE A 1 83 ? -13.045 -1.415 9.279 1.00 88.38 83 PHE A O 1
ATOM 657 N N . ILE A 1 84 ? -11.605 -2.667 10.506 1.00 92.31 84 ILE A N 1
ATOM 658 C CA . ILE A 1 84 ? -10.722 -1.609 10.967 1.00 92.31 84 ILE A CA 1
ATOM 659 C C . ILE A 1 84 ? -9.423 -1.739 10.187 1.00 92.31 84 ILE A C 1
ATOM 661 O O . ILE A 1 84 ? -8.839 -2.823 10.134 1.00 92.31 84 ILE A O 1
ATOM 665 N N . ALA A 1 85 ? -8.964 -0.648 9.588 1.00 93.56 85 ALA A N 1
ATOM 666 C CA . ALA A 1 85 ? -7.752 -0.663 8.789 1.00 93.56 85 ALA A CA 1
ATOM 667 C C . ALA A 1 85 ? -6.593 0.038 9.486 1.00 93.56 85 ALA A C 1
ATOM 669 O O . ALA A 1 85 ? -6.740 1.142 10.003 1.00 93.56 85 ALA A O 1
ATOM 670 N N . PHE A 1 86 ? -5.424 -0.587 9.423 1.00 96.19 86 PHE A N 1
ATOM 671 C CA . PHE A 1 86 ? -4.154 0.008 9.810 1.00 96.19 86 PHE A CA 1
ATOM 672 C C . PHE A 1 86 ? -3.316 0.189 8.549 1.00 96.19 86 PHE A C 1
ATOM 674 O O . PHE A 1 86 ? -3.232 -0.725 7.729 1.00 96.19 86 PHE A O 1
ATOM 681 N N . GLY A 1 87 ? -2.717 1.363 8.392 1.00 95.19 87 GLY A N 1
ATOM 682 C CA . GLY A 1 87 ? -1.919 1.708 7.220 1.00 95.19 87 GLY A CA 1
ATOM 683 C C . GLY A 1 87 ? -0.818 2.686 7.584 1.00 95.19 87 GLY A C 1
ATOM 684 O O . GLY A 1 87 ? -0.929 3.400 8.578 1.00 95.19 87 GLY A O 1
ATOM 685 N N . ASN A 1 88 ? 0.244 2.721 6.794 1.00 95.38 88 ASN A N 1
ATOM 686 C CA . ASN A 1 88 ? 1.418 3.556 7.054 1.00 95.38 88 ASN A CA 1
ATOM 687 C C . ASN A 1 88 ? 1.937 4.276 5.803 1.00 95.38 88 ASN A C 1
ATOM 689 O O . ASN A 1 88 ? 2.927 5.001 5.895 1.00 95.38 88 ASN A O 1
ATOM 693 N N . ASP A 1 89 ? 1.303 4.067 4.648 1.00 90.38 89 ASP A N 1
ATOM 694 C CA . ASP A 1 89 ? 1.805 4.536 3.361 1.00 90.38 89 ASP A CA 1
ATOM 695 C C . ASP A 1 89 ? 0.684 5.035 2.430 1.00 90.38 89 ASP A C 1
ATOM 697 O O . ASP A 1 89 ? -0.507 4.799 2.640 1.00 90.38 89 ASP A O 1
ATOM 701 N N . ALA A 1 90 ? 1.053 5.715 1.347 1.00 85.56 90 ALA A N 1
ATOM 702 C CA . ALA A 1 90 ? 0.115 6.264 0.374 1.00 85.56 90 ALA A CA 1
ATOM 703 C C . ALA A 1 90 ? -0.749 5.188 -0.313 1.00 85.56 90 ALA A C 1
ATOM 705 O O . ALA A 1 90 ? -1.887 5.459 -0.702 1.00 85.56 90 ALA A O 1
ATOM 706 N N . ASN A 1 91 ? -0.249 3.953 -0.437 1.00 84.31 91 ASN A N 1
ATOM 707 C CA . ASN A 1 91 ? -1.013 2.841 -1.015 1.00 84.31 91 ASN A CA 1
ATOM 708 C C . ASN A 1 91 ? -2.182 2.356 -0.125 1.00 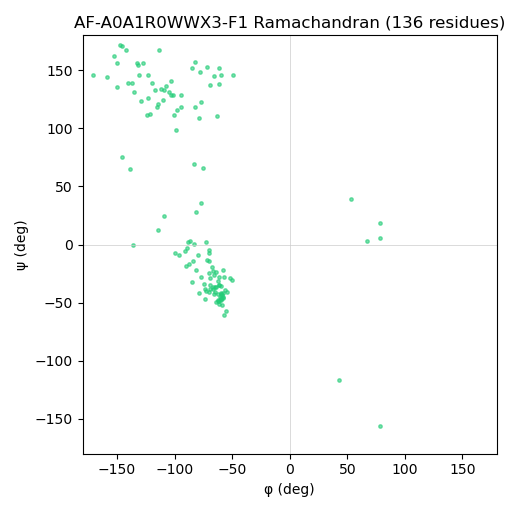84.31 91 ASN A C 1
ATOM 710 O O . ASN A 1 91 ? -2.995 1.550 -0.584 1.00 84.31 91 ASN A O 1
ATOM 714 N N . ASP A 1 92 ? -2.294 2.859 1.111 1.00 91.19 92 ASP A N 1
ATOM 715 C CA . ASP A 1 92 ? -3.416 2.618 2.024 1.00 91.19 92 ASP A CA 1
ATOM 716 C C . ASP A 1 92 ? -4.574 3.612 1.838 1.00 91.19 92 ASP A C 1
ATOM 718 O O . ASP A 1 92 ? -5.688 3.334 2.275 1.00 91.19 92 ASP A O 1
ATOM 722 N N . ILE A 1 93 ? -4.356 4.751 1.168 1.00 90.12 93 ILE A N 1
ATOM 723 C CA . ILE A 1 93 ? -5.325 5.865 1.103 1.00 90.12 93 ILE A CA 1
ATOM 724 C C . ILE A 1 93 ? -6.665 5.442 0.492 1.00 90.12 93 ILE A C 1
ATOM 726 O O . ILE A 1 93 ? -7.719 5.769 1.032 1.00 90.12 93 ILE A O 1
ATOM 730 N N . GLU A 1 94 ? -6.644 4.716 -0.628 1.00 89.31 94 GLU A N 1
ATOM 731 C CA . GLU A 1 94 ? -7.878 4.258 -1.287 1.00 89.31 94 GLU A CA 1
ATOM 732 C C . GLU A 1 94 ? -8.654 3.283 -0.410 1.00 89.31 94 GLU A C 1
ATOM 734 O O . GLU A 1 94 ? -9.874 3.345 -0.338 1.00 89.31 94 GLU A O 1
ATOM 739 N N . MET A 1 95 ? -7.930 2.434 0.319 1.00 90.69 95 MET A N 1
ATOM 740 C CA . MET A 1 95 ? -8.491 1.623 1.386 1.00 90.69 95 MET A CA 1
ATOM 741 C C . MET A 1 95 ? -9.207 2.552 2.395 1.00 90.69 95 MET A C 1
ATOM 743 O O . MET A 1 95 ? -10.415 2.426 2.580 1.00 90.69 95 MET A O 1
ATOM 747 N N . PHE A 1 96 ? -8.499 3.541 2.966 1.00 92.12 96 PHE A N 1
ATOM 748 C CA . PHE A 1 96 ? -8.973 4.436 4.044 1.00 92.12 96 PHE A CA 1
ATOM 749 C C . PHE A 1 96 ? -10.321 5.114 3.763 1.00 92.12 96 PHE A C 1
ATOM 751 O O . PHE A 1 96 ? -11.107 5.338 4.682 1.00 92.12 96 PHE A O 1
ATOM 758 N N . ARG A 1 97 ? -10.644 5.352 2.490 1.00 86.69 97 ARG A N 1
ATOM 759 C CA . ARG A 1 97 ? -11.901 5.974 2.046 1.00 86.69 97 ARG A CA 1
ATOM 760 C C . ARG A 1 97 ? -13.146 5.085 2.171 1.00 86.69 97 ARG A C 1
ATOM 762 O O . ARG A 1 97 ? -14.254 5.600 2.048 1.00 86.69 97 ARG A O 1
ATOM 769 N N . HIS A 1 98 ? -12.997 3.779 2.395 1.00 81.25 98 HIS A N 1
ATOM 770 C CA . HIS A 1 98 ? -14.098 2.806 2.350 1.00 81.25 98 HIS A CA 1
ATOM 771 C C . HIS A 1 98 ? -14.426 2.142 3.701 1.00 81.25 98 HIS A C 1
ATOM 773 O O . HIS A 1 98 ? -15.163 1.153 3.741 1.00 81.25 98 HIS A O 1
ATOM 779 N N . PHE A 1 99 ? -13.910 2.650 4.822 1.00 75.81 99 PHE A N 1
ATOM 780 C CA . PHE A 1 99 ? -13.966 1.931 6.103 1.00 75.81 99 PHE A CA 1
ATOM 781 C C . PHE A 1 99 ? -14.829 2.573 7.179 1.00 75.81 99 PHE A C 1
ATOM 783 O O . PHE A 1 99 ? -15.200 3.739 7.095 1.00 75.81 99 PHE A O 1
ATOM 790 N N . ALA A 1 100 ? -15.082 1.788 8.230 1.00 73.38 100 ALA A N 1
ATOM 791 C CA . ALA A 1 100 ? -15.725 2.247 9.454 1.00 73.38 100 ALA A CA 1
ATOM 792 C C . ALA A 1 100 ? -14.739 3.003 10.351 1.00 73.38 100 ALA A C 1
ATOM 794 O O . ALA A 1 100 ? -15.095 4.026 10.925 1.00 73.38 100 ALA A O 1
ATOM 795 N N . HIS A 1 101 ? -13.504 2.498 10.463 1.00 91.31 101 HIS A N 1
ATOM 796 C CA . HIS A 1 101 ? -12.469 3.062 11.327 1.00 91.31 101 HIS A CA 1
ATOM 797 C C . HIS A 1 101 ? -11.078 2.803 10.747 1.00 91.31 101 HIS A C 1
ATOM 799 O O . HIS A 1 101 ? -10.785 1.694 10.293 1.00 91.31 101 HIS A O 1
ATOM 805 N N . SER A 1 102 ? -10.214 3.816 10.752 1.00 94.69 102 SER A N 1
ATOM 806 C CA . SER A 1 102 ? -8.881 3.732 10.152 1.00 94.69 102 SER A CA 1
ATOM 807 C C . SER A 1 102 ? -7.802 4.368 11.023 1.00 94.69 102 SER A C 1
ATOM 809 O O . SER A 1 102 ? -7.999 5.429 11.615 1.00 94.69 102 SER A O 1
ATOM 811 N N . VAL A 1 103 ? -6.648 3.710 11.095 1.00 96.69 103 VAL A N 1
ATOM 812 C CA . VAL A 1 103 ? -5.535 4.077 11.968 1.00 96.69 103 VAL A CA 1
ATOM 813 C C . VAL A 1 103 ? -4.280 4.280 11.127 1.00 96.69 103 VAL A C 1
ATOM 815 O O . VAL A 1 103 ? -3.718 3.327 10.584 1.00 96.69 103 VAL A O 1
ATOM 818 N N . CYS A 1 104 ? -3.817 5.525 11.037 1.00 97.62 104 CYS A N 1
ATOM 819 C CA . CYS A 1 104 ? -2.519 5.832 10.443 1.00 97.62 104 CYS A CA 1
ATOM 820 C C . CYS A 1 104 ? -1.405 5.485 11.437 1.00 97.62 104 CYS A C 1
ATOM 822 O O . CYS A 1 104 ? -1.367 6.003 12.554 1.00 97.62 104 CYS A O 1
ATOM 824 N N . VAL A 1 105 ? -0.489 4.618 11.025 1.00 97.81 105 VAL A N 1
ATOM 825 C CA . VAL A 1 105 ? 0.687 4.206 11.787 1.00 97.81 105 VAL A CA 1
ATOM 826 C C . VAL A 1 105 ? 1.873 5.076 11.375 1.00 97.81 105 VAL A C 1
ATOM 828 O O . VAL A 1 105 ? 2.303 5.062 10.223 1.00 97.81 105 VAL A O 1
ATOM 831 N N . GLY A 1 106 ? 2.422 5.819 12.332 1.00 96.12 106 GLY A N 1
ATOM 832 C CA . GLY A 1 106 ? 3.469 6.809 12.103 1.00 96.12 106 GLY A CA 1
ATOM 833 C C . GLY A 1 106 ? 2.933 8.127 11.538 1.00 96.12 106 GLY A C 1
ATOM 834 O O . GLY A 1 106 ? 1.763 8.475 11.702 1.00 96.12 106 GLY A O 1
ATOM 835 N N . ASP A 1 107 ? 3.817 8.865 10.866 1.00 95.25 107 ASP A N 1
ATOM 836 C CA . ASP A 1 107 ? 3.616 10.285 10.552 1.00 95.25 107 ASP A CA 1
ATOM 837 C C . ASP A 1 107 ? 3.361 10.558 9.063 1.00 95.25 107 ASP A C 1
ATOM 839 O O . ASP A 1 107 ? 3.618 11.659 8.571 1.00 95.25 107 ASP A O 1
ATOM 843 N N . HIS A 1 108 ? 2.855 9.573 8.313 1.00 93.69 108 HIS A N 1
ATOM 844 C CA . HIS A 1 108 ? 2.548 9.781 6.900 1.00 93.69 108 HIS A CA 1
ATOM 845 C C . HIS A 1 108 ? 1.455 10.853 6.753 1.00 93.69 108 HIS A C 1
ATOM 847 O O . HIS A 1 108 ? 0.292 10.621 7.079 1.00 93.69 108 HIS A O 1
ATOM 853 N N . ILE A 1 109 ? 1.821 12.023 6.217 1.00 91.62 109 ILE A N 1
ATOM 854 C CA . ILE A 1 109 ? 0.980 13.232 6.220 1.00 91.62 109 ILE A CA 1
ATOM 855 C C . ILE A 1 109 ? -0.374 12.973 5.549 1.00 91.62 109 ILE A C 1
ATOM 857 O O . ILE A 1 109 ? -1.398 13.036 6.220 1.00 91.62 109 ILE A O 1
ATOM 861 N N . THR A 1 110 ? -0.377 12.603 4.264 1.00 91.88 110 THR A N 1
ATOM 862 C CA . THR A 1 110 ? -1.616 12.459 3.476 1.00 91.88 110 THR A CA 1
ATOM 863 C C . THR A 1 110 ? -2.512 11.325 3.970 1.00 91.88 110 THR A C 1
ATOM 865 O O . THR A 1 110 ? -3.719 11.496 4.088 1.00 91.88 110 THR A O 1
ATOM 868 N N . LEU A 1 111 ? -1.940 10.165 4.310 1.00 93.81 111 LEU A N 1
ATOM 869 C CA . LEU A 1 111 ? -2.696 9.081 4.938 1.00 93.81 111 LEU A CA 1
ATOM 870 C C . LEU A 1 111 ? -3.316 9.529 6.267 1.00 93.81 111 LEU A C 1
ATOM 872 O O . LEU A 1 111 ? -4.479 9.255 6.542 1.00 93.81 111 LEU A O 1
ATOM 876 N N . GLY A 1 112 ? -2.558 10.268 7.073 1.00 94.75 112 GLY A N 1
ATOM 877 C CA . GLY A 1 112 ? -3.021 10.794 8.344 1.00 94.75 112 GLY A CA 1
ATOM 878 C C . GLY A 1 112 ? -4.116 11.860 8.240 1.00 94.75 112 GLY A C 1
ATOM 879 O O . GLY A 1 112 ? -4.780 12.097 9.243 1.00 94.75 112 GLY A O 1
ATOM 880 N N . GLU A 1 113 ? -4.302 12.504 7.085 1.00 93.81 113 GLU A N 1
ATOM 881 C CA . GLU A 1 113 ? -5.414 13.436 6.826 1.00 93.81 113 GLU A CA 1
ATOM 882 C C . GLU A 1 113 ? -6.737 12.707 6.565 1.00 93.81 113 GLU A C 1
ATOM 884 O O . GLU A 1 113 ? -7.803 13.256 6.834 1.00 93.81 113 GLU A O 1
ATOM 889 N N . VAL A 1 114 ? -6.673 11.476 6.049 1.00 94.25 114 VAL A N 1
ATOM 890 C CA . VAL A 1 114 ? -7.855 10.643 5.770 1.00 94.25 114 VAL A CA 1
ATOM 891 C C . VAL A 1 114 ? -8.128 9.602 6.858 1.00 94.25 114 VAL A C 1
ATOM 893 O O . VAL A 1 114 ? -9.153 8.929 6.811 1.00 94.25 114 V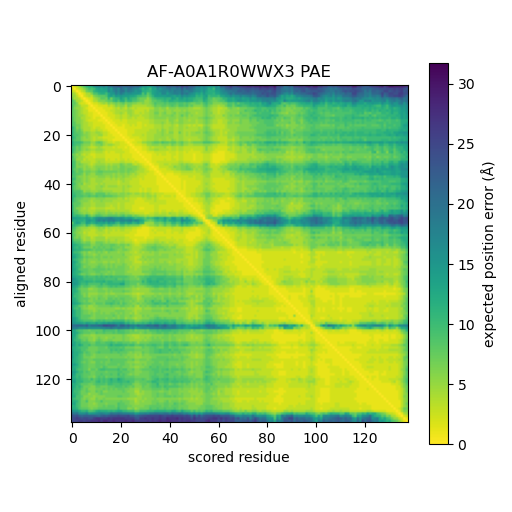AL A O 1
ATOM 896 N N . ALA A 1 115 ? -7.218 9.453 7.823 1.00 95.31 115 ALA A N 1
ATOM 897 C CA . ALA A 1 115 ? -7.339 8.503 8.921 1.00 95.31 115 ALA A CA 1
ATOM 898 C C . ALA A 1 115 ? -8.299 8.987 10.015 1.00 95.31 115 ALA A C 1
ATOM 900 O O . ALA A 1 115 ? -8.374 10.179 10.311 1.00 95.31 115 ALA A O 1
ATOM 901 N N . THR A 1 116 ? -8.975 8.051 10.680 1.00 95.25 116 THR A N 1
ATOM 902 C CA . THR A 1 116 ? -9.808 8.347 11.856 1.00 95.25 116 THR A CA 1
ATOM 903 C C . THR A 1 116 ? -8.948 8.725 13.060 1.00 95.25 116 THR A C 1
ATOM 905 O O . THR A 1 116 ? -9.274 9.651 13.799 1.00 95.25 116 THR A O 1
ATOM 908 N N . GLU A 1 117 ? -7.832 8.023 13.253 1.00 95.38 117 GLU A N 1
ATOM 909 C CA . GLU A 1 117 ? -6.859 8.314 14.301 1.00 95.38 117 GLU A CA 1
ATOM 910 C C . GLU A 1 117 ? -5.428 7.968 13.870 1.00 95.38 117 GLU A C 1
ATOM 912 O O . GLU A 1 117 ? -5.193 7.364 12.819 1.00 95.38 117 GLU A O 1
ATOM 917 N N . LYS A 1 118 ? -4.452 8.366 14.692 1.00 97.00 118 LYS A N 1
ATOM 918 C CA . LYS A 1 118 ? -3.032 8.078 14.473 1.00 97.00 118 LYS A CA 1
ATOM 919 C C . LYS A 1 118 ? -2.440 7.338 15.664 1.00 97.00 118 LYS A C 1
ATOM 921 O O . LYS A 1 118 ? -2.786 7.618 16.810 1.00 97.00 118 LYS A O 1
ATOM 926 N N . VAL A 1 119 ? -1.499 6.445 15.390 1.00 97.75 119 VAL A N 1
ATOM 927 C CA . VAL A 1 119 ? -0.678 5.765 16.396 1.00 97.75 119 VAL A CA 1
ATOM 928 C C . VAL A 1 119 ? 0.789 5.850 15.989 1.00 97.75 119 VAL A C 1
ATOM 930 O O . VAL A 1 119 ? 1.111 5.820 14.805 1.00 97.75 119 VAL A O 1
ATOM 933 N N . SER A 1 120 ? 1.703 5.953 16.953 1.00 96.94 120 SER A N 1
ATOM 934 C CA . SER A 1 120 ? 3.139 5.865 16.667 1.00 96.94 120 SER A CA 1
ATOM 935 C C . SER A 1 120 ? 3.504 4.502 16.070 1.00 96.94 120 SER A C 1
ATOM 937 O O . SER A 1 120 ? 2.888 3.497 16.416 1.00 96.94 120 SER A O 1
ATOM 939 N N . SER A 1 121 ? 4.562 4.443 15.262 1.00 95.88 121 SER A N 1
ATOM 940 C CA . SER A 1 121 ? 5.035 3.216 14.600 1.00 95.88 121 SER A CA 1
ATOM 941 C C . SER A 1 121 ? 5.721 2.189 15.513 1.00 95.88 121 SER A C 1
ATOM 943 O O . SER A 1 121 ? 6.175 1.156 15.024 1.00 95.88 121 SER A O 1
ATOM 945 N N . GLY A 1 122 ? 5.810 2.449 16.821 1.00 96.94 122 GLY A N 1
ATOM 946 C CA . GLY A 1 122 ? 6.321 1.479 17.788 1.00 96.94 122 GLY A CA 1
ATOM 947 C C . GLY A 1 122 ? 5.366 0.297 17.970 1.00 96.94 122 GLY A C 1
ATOM 948 O O . GLY A 1 122 ? 4.146 0.466 18.060 1.00 96.94 122 GLY A O 1
ATOM 949 N N . GLU A 1 123 ? 5.931 -0.909 18.017 1.00 96.12 123 GLU A N 1
ATOM 950 C CA . GLU A 1 123 ? 5.177 -2.164 18.044 1.00 96.12 123 GLU A CA 1
ATOM 951 C C . GLU A 1 123 ? 4.225 -2.232 19.242 1.00 96.12 123 GLU A C 1
ATOM 953 O O . GLU A 1 123 ? 3.043 -2.536 19.073 1.00 96.12 123 GLU A O 1
ATOM 958 N N . GLU A 1 124 ? 4.678 -1.856 20.443 1.00 97.31 124 GLU A N 1
ATOM 959 C CA . GLU A 1 124 ? 3.827 -1.874 21.633 1.00 97.31 124 GLU A CA 1
ATOM 960 C C . GLU A 1 124 ? 2.617 -0.945 21.504 1.00 97.31 124 GLU A C 1
ATOM 962 O O . GLU A 1 124 ? 1.542 -1.260 22.020 1.00 97.31 124 GLU A O 1
ATOM 967 N N . GLN A 1 125 ? 2.757 0.204 20.838 1.00 97.31 125 GLN A N 1
ATOM 968 C CA . GLN A 1 125 ? 1.651 1.141 20.645 1.00 97.31 125 GLN A CA 1
ATOM 969 C C . GLN A 1 125 ? 0.649 0.610 19.621 1.00 97.31 125 GLN A C 1
ATOM 971 O O . GLN A 1 125 ? -0.557 0.708 19.858 1.00 97.31 125 GLN A O 1
ATOM 976 N N . ILE A 1 126 ? 1.130 -0.011 18.542 1.00 97.06 126 ILE A N 1
ATOM 977 C CA . ILE A 1 126 ? 0.276 -0.674 17.549 1.00 97.06 126 ILE A CA 1
ATOM 978 C C . ILE A 1 126 ? -0.504 -1.816 18.212 1.00 97.06 126 ILE A C 1
ATOM 980 O O . ILE A 1 126 ? -1.729 -1.861 18.105 1.00 97.06 126 ILE A O 1
ATOM 984 N N . VAL A 1 127 ? 0.169 -2.689 18.971 1.00 96.50 127 VAL A N 1
ATOM 985 C CA . VAL A 1 127 ? -0.472 -3.806 19.689 1.00 96.50 127 VAL A CA 1
ATOM 986 C C . VAL A 1 127 ? -1.517 -3.295 20.676 1.00 96.50 127 VAL A C 1
ATOM 988 O O . VAL A 1 127 ? -2.643 -3.791 20.694 1.00 96.50 127 VAL A O 1
ATOM 991 N N . ARG A 1 128 ? -1.190 -2.272 21.475 1.00 96.25 128 ARG A N 1
ATOM 992 C CA . ARG A 1 128 ? -2.158 -1.664 22.402 1.00 96.25 128 ARG A CA 1
ATOM 993 C C . ARG A 1 128 ? -3.383 -1.125 21.672 1.00 96.25 128 ARG A C 1
ATOM 995 O O . ARG A 1 128 ? -4.493 -1.382 22.128 1.00 96.25 128 ARG A O 1
ATOM 1002 N N . LYS A 1 129 ? -3.196 -0.438 20.542 1.00 96.25 129 LYS A N 1
ATOM 1003 C CA . LYS A 1 129 ? -4.298 0.110 19.744 1.00 96.25 129 LYS A CA 1
ATOM 1004 C C . LYS A 1 129 ? -5.179 -0.991 19.150 1.00 96.25 129 LYS A C 1
ATOM 1006 O O . LYS A 1 129 ? -6.399 -0.882 19.198 1.00 96.25 129 LYS A O 1
ATOM 1011 N N . ILE A 1 130 ? -4.586 -2.082 18.662 1.00 95.38 130 ILE A N 1
ATOM 1012 C CA . ILE A 1 130 ? -5.343 -3.254 18.196 1.00 95.38 130 ILE A CA 1
ATOM 1013 C C . ILE A 1 130 ? -6.198 -3.825 19.335 1.00 95.38 130 ILE A C 1
ATOM 1015 O O . ILE A 1 130 ? -7.388 -4.061 19.144 1.00 95.38 130 ILE A O 1
ATOM 1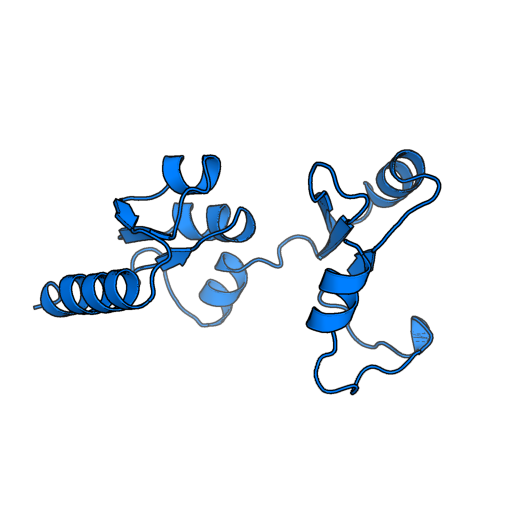019 N N . MET A 1 131 ? -5.622 -4.009 20.527 1.00 95.12 131 MET A N 1
ATOM 1020 C CA . MET A 1 131 ? -6.344 -4.562 21.680 1.00 95.12 131 MET A CA 1
ATOM 1021 C C . MET A 1 131 ? -7.455 -3.633 22.188 1.00 95.12 131 MET A C 1
ATOM 1023 O O . MET A 1 131 ? -8.524 -4.109 22.563 1.00 95.12 131 MET A O 1
ATOM 1027 N N . GLU A 1 132 ? -7.220 -2.321 22.182 1.00 94.44 132 GLU A N 1
ATOM 1028 C CA . GLU A 1 132 ? -8.214 -1.294 22.513 1.00 94.44 132 GLU A CA 1
ATOM 1029 C C . GLU A 1 132 ? -9.424 -1.374 21.573 1.00 94.44 132 GLU A C 1
ATOM 1031 O O . GLU A 1 132 ? -10.559 -1.506 22.034 1.00 94.44 132 GLU A O 1
ATOM 1036 N N . LEU A 1 133 ? -9.179 -1.371 20.260 1.00 92.56 133 LEU A N 1
ATOM 1037 C CA . LEU A 1 133 ? -10.234 -1.415 19.248 1.00 92.56 133 LEU A CA 1
ATOM 1038 C C . LEU A 1 133 ? -10.956 -2.770 19.218 1.00 92.56 133 LEU A C 1
ATOM 1040 O O . LEU A 1 133 ? -12.170 -2.813 19.040 1.00 92.56 133 LEU A O 1
ATOM 1044 N N . ALA A 1 134 ? -10.243 -3.871 19.468 1.00 89.25 134 ALA A N 1
ATOM 1045 C CA . ALA A 1 134 ? -10.848 -5.194 19.602 1.00 89.25 134 ALA A CA 1
ATOM 1046 C C . ALA A 1 134 ? -11.739 -5.307 20.852 1.00 89.25 134 ALA A C 1
ATOM 1048 O O . ALA A 1 134 ? -12.781 -5.959 20.818 1.00 89.25 134 ALA A O 1
ATOM 1049 N N . GLY A 1 135 ? -11.352 -4.664 21.959 1.00 82.12 135 GLY A N 1
ATOM 1050 C CA . GLY A 1 135 ? -12.128 -4.642 23.200 1.00 82.12 135 GLY A CA 1
ATOM 1051 C C . GLY A 1 135 ? -13.416 -3.815 23.119 1.00 82.12 135 GLY A C 1
ATOM 1052 O O . GLY A 1 135 ? -14.350 -4.087 23.875 1.00 82.12 135 GLY A O 1
ATOM 1053 N N . GLY A 1 136 ? -13.476 -2.843 22.203 1.00 63.69 136 GLY A N 1
ATOM 1054 C CA . GLY A 1 136 ? -14.653 -2.013 21.927 1.00 63.69 136 GLY A CA 1
ATOM 1055 C C . GLY A 1 136 ? -15.724 -2.672 21.047 1.00 63.69 136 GLY A C 1
ATOM 1056 O O . GLY A 1 136 ? -16.816 -2.128 20.937 1.00 63.69 136 GLY A O 1
ATOM 1057 N N . LEU A 1 137 ? -15.452 -3.842 20.454 1.00 54.59 137 LEU A N 1
ATOM 1058 C CA . LEU A 1 137 ? -16.385 -4.606 19.604 1.00 54.59 137 LEU A CA 1
ATOM 1059 C C . LEU A 1 137 ? -17.396 -5.460 20.405 1.00 54.59 137 LEU A C 1
ATOM 1061 O O . LEU A 1 137 ? -17.834 -6.507 19.928 1.00 54.59 137 LEU A O 1
ATOM 1065 N N . ARG A 1 138 ? -17.737 -5.052 21.633 1.00 42.66 138 ARG A N 1
ATOM 1066 C CA . ARG A 1 138 ? -18.730 -5.741 22.474 1.00 42.66 138 ARG A CA 1
ATOM 1067 C C . ARG A 1 138 ? -20.137 -5.208 22.268 1.00 42.66 138 ARG A C 1
ATOM 1069 O O . ARG A 1 138 ? -20.294 -3.970 22.254 1.00 42.66 138 ARG A O 1
#

InterPro domains:
  IPR023214 HAD superfamily [G3DSA:3.40.50.1000] (66-107)
  IPR036412 HAD-like superfamily [SSF56784] (24-107)

Sequence (138 aa):
MAGMVRRNVDPEQRAKNVTPSELDEIVKVVILSSLNGEQLIHKLQNLPIVIYQHGQEDIMDISPQGVNKWTGLKNLGIEPQQFIAFGNDANDIEMFRHFAHSVCVGDHITLGEVATEKVSSGEEQIVRKIMELAGGLR

pLDDT: mean 87.19, std 10.8, range [42.66, 97.81]

Nearest PDB structures (foldseek):
  3m1y-assembly1_A  TM=7.909E-01  e=4.492E-02  Helicobacter pylori
  3m1y-assembly2_C  TM=8.269E-01  e=1.288E-01  Helicobacter pylori
  3m1y-assembly2_D  TM=5.864E-01  e=7.121E-02  Helicobacter pylori
  1j97-assembly2_B  TM=5.378E-01  e=5.473E-02  Methanocaldococcus jannaschii
  1l7o-assembly3_A  TM=4.928E-01  e=3.452E-02  Methanocaldococcus jannaschii